Protein AF-A0A560W8V7-F1 (afdb_monomer_lite)

Foldseek 3Di:
DFDADPVGHTHDPDDDPVNCVPPDCCQPVNDDPDPVNND

Sequence (39 aa):
MARESESGLPIEPVYGPESLEGWDPAEKLGEPGAYPFTR

Radius of gyration: 13.69 Å; chains: 1; bounding box: 25×16×32 Å

pLDDT: mean 95.31, std 4.98, range [69.94, 98.12]

Secondary structure (DSSP, 8-state):
-PEEPTTS-EE-S---GGGGTT--HHHHT--TTSTT---

Structure (mmCIF, N/CA/C/O backbone):
data_AF-A0A560W8V7-F1
#
_entry.id   AF-A0A560W8V7-F1
#
loop_
_atom_site.group_PDB
_atom_site.id
_atom_site.type_symbol
_atom_site.label_atom_id
_atom_site.label_alt_id
_atom_site.label_comp_id
_atom_site.label_asym_id
_atom_site.label_entity_id
_atom_site.label_seq_id
_atom_site.pdbx_PDB_ins_code
_atom_site.Cartn_x
_atom_site.Cartn_y
_atom_site.Cartn_z
_atom_site.occupancy
_atom_site.B_iso_or_equiv
_atom_site.auth_seq_id
_atom_site.auth_comp_id
_atom_site.auth_asym_id
_atom_site.auth_atom_id
_atom_site.pdbx_PDB_model_num
ATOM 1 N N . MET A 1 1 ? -12.561 2.212 18.879 1.00 69.94 1 MET A N 1
ATOM 2 C CA . MET A 1 1 ? -11.760 3.442 18.707 1.00 69.94 1 MET A CA 1
ATOM 3 C C . MET A 1 1 ? -10.594 3.091 17.813 1.00 69.94 1 MET A C 1
ATOM 5 O O . MET A 1 1 ? -9.963 2.072 18.075 1.00 69.94 1 MET A O 1
ATOM 9 N N . ALA A 1 2 ? -10.369 3.868 16.755 1.00 79.50 2 ALA A N 1
ATOM 10 C CA . ALA A 1 2 ? -9.165 3.746 15.941 1.00 79.50 2 ALA A CA 1
ATOM 11 C C . ALA A 1 2 ? -7.931 3.999 16.824 1.00 79.50 2 ALA A C 1
ATOM 13 O O . ALA A 1 2 ? -7.985 4.819 17.744 1.00 79.50 2 ALA A O 1
ATOM 14 N N . ARG A 1 3 ? -6.849 3.255 16.583 1.00 94.56 3 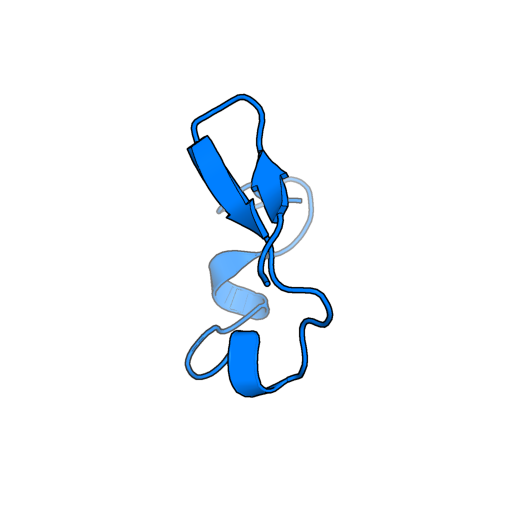ARG A N 1
ATOM 15 C CA . ARG A 1 3 ? -5.540 3.533 17.200 1.00 94.56 3 ARG A CA 1
ATOM 16 C C . ARG A 1 3 ? -4.821 4.575 16.346 1.00 94.56 3 ARG A C 1
ATOM 18 O O . ARG A 1 3 ? -5.068 4.631 15.150 1.00 94.56 3 ARG A O 1
ATOM 25 N N . GLU A 1 4 ? -3.915 5.357 16.912 1.00 97.44 4 GLU A N 1
ATOM 26 C CA . GLU A 1 4 ? -3.100 6.298 16.134 1.00 97.44 4 GLU A CA 1
ATOM 27 C C . GLU A 1 4 ? -1.713 5.703 15.854 1.00 97.44 4 GLU A C 1
ATOM 29 O O . GLU A 1 4 ? -1.146 4.984 16.679 1.00 97.44 4 GLU A O 1
ATOM 34 N N . SER A 1 5 ? -1.178 5.967 14.663 1.00 97.25 5 SER A N 1
ATOM 35 C CA . SER A 1 5 ? 0.237 5.740 14.351 1.00 97.25 5 SER A CA 1
ATOM 36 C C . SER A 1 5 ? 1.121 6.750 15.089 1.00 97.25 5 SER A C 1
ATOM 38 O O . SER A 1 5 ? 0.648 7.793 15.529 1.00 97.25 5 SER A O 1
ATOM 40 N N . GLU A 1 6 ? 2.431 6.506 15.144 1.00 98.12 6 GLU A N 1
ATOM 41 C CA . GLU A 1 6 ? 3.390 7.461 15.731 1.00 98.12 6 GLU A CA 1
ATOM 42 C C . GLU A 1 6 ? 3.393 8.825 15.017 1.00 98.12 6 GLU A C 1
ATOM 44 O O . GLU A 1 6 ? 3.723 9.843 15.615 1.00 98.12 6 GLU A O 1
ATOM 49 N N . SER A 1 7 ? 2.983 8.855 13.745 1.00 97.69 7 SER A N 1
ATOM 50 C CA . SER A 1 7 ? 2.809 10.083 12.959 1.00 97.69 7 SER A CA 1
ATOM 51 C C . SER A 1 7 ? 1.450 10.776 13.147 1.00 97.69 7 SER A C 1
ATOM 53 O O . SER A 1 7 ? 1.199 11.796 12.511 1.00 97.69 7 SER A O 1
ATOM 55 N N . GLY A 1 8 ? 0.559 10.230 13.984 1.00 96.56 8 GLY A N 1
ATOM 56 C CA . GLY A 1 8 ? -0.769 10.791 14.264 1.00 96.56 8 GLY A CA 1
ATOM 57 C C . GLY A 1 8 ? -1.864 10.431 13.251 1.00 96.56 8 GLY A C 1
ATOM 58 O O . GLY A 1 8 ? -2.952 10.996 13.300 1.00 96.56 8 GLY A O 1
ATOM 59 N N . LEU A 1 9 ? -1.613 9.502 12.320 1.00 96.44 9 LEU A N 1
ATOM 60 C CA . LEU A 1 9 ? -2.650 9.002 11.404 1.00 96.44 9 LEU A CA 1
ATOM 61 C C . LEU A 1 9 ? -3.521 7.924 12.072 1.00 96.44 9 LEU A C 1
ATOM 63 O O . LEU A 1 9 ? -2.951 7.044 12.730 1.00 96.44 9 LEU A O 1
ATOM 67 N N . 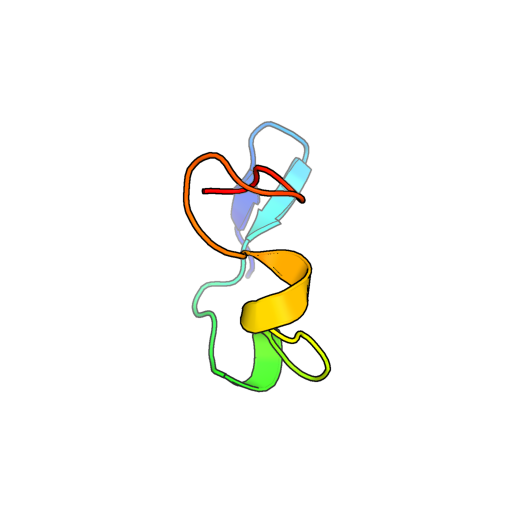PRO A 1 10 ? -4.853 7.938 11.870 1.00 96.25 10 PRO A N 1
ATOM 68 C CA . PRO A 1 10 ? -5.746 6.917 12.405 1.00 96.25 10 PRO A CA 1
ATOM 69 C C . PRO A 1 10 ? -5.522 5.570 11.711 1.00 96.25 10 PRO A C 1
ATOM 71 O O . PRO A 1 10 ? -5.305 5.494 10.502 1.00 96.25 10 PRO A O 1
ATOM 74 N N . ILE A 1 11 ? -5.602 4.497 12.489 1.00 96.25 11 ILE A N 1
ATOM 75 C CA . ILE A 1 11 ? -5.554 3.118 12.025 1.00 96.25 11 ILE A C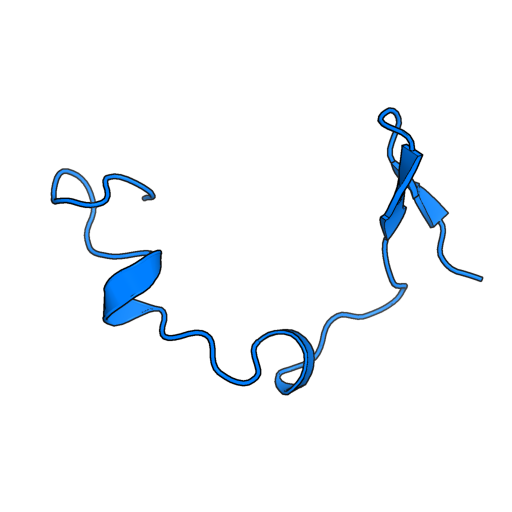A 1
ATOM 76 C C . ILE A 1 11 ? -6.834 2.420 12.475 1.00 96.25 11 ILE A C 1
ATOM 78 O O . ILE A 1 11 ? -7.085 2.254 13.677 1.00 96.25 11 ILE A O 1
ATOM 82 N N . GLU A 1 12 ? -7.615 1.979 11.497 1.00 96.19 12 GLU A N 1
ATOM 83 C CA . GLU A 1 12 ? -8.863 1.270 11.732 1.00 96.19 12 GLU A CA 1
ATOM 84 C C . GLU A 1 12 ? -8.606 -0.147 12.270 1.00 96.19 12 GLU A C 1
ATOM 86 O O . GLU A 1 12 ? -7.582 -0.763 11.952 1.00 96.19 12 GLU A O 1
ATOM 91 N N . PRO A 1 13 ? -9.515 -0.700 13.097 1.00 95.56 13 PRO A N 1
ATOM 92 C CA . PRO A 1 13 ? -9.361 -2.056 13.625 1.00 95.56 13 PRO A CA 1
ATOM 93 C C . PRO A 1 13 ? -9.356 -3.142 12.541 1.00 95.56 13 PRO A C 1
ATOM 95 O O . PRO A 1 13 ? -8.734 -4.186 12.728 1.00 95.56 13 PRO A O 1
ATOM 98 N N . VAL A 1 14 ? -10.070 -2.909 11.435 1.00 95.88 14 VAL A N 1
ATOM 99 C CA . VAL A 1 14 ? -10.212 -3.826 10.298 1.00 95.88 14 VAL A CA 1
ATOM 100 C C . VAL A 1 14 ? -10.302 -2.999 9.016 1.00 95.88 14 VAL A C 1
ATOM 102 O O . VAL A 1 14 ? -11.012 -1.999 8.990 1.00 95.88 14 VAL A O 1
ATOM 105 N N . TYR A 1 15 ? -9.612 -3.439 7.962 1.00 95.75 15 TYR A N 1
ATOM 106 C CA . TYR A 1 15 ? -9.700 -2.869 6.616 1.00 95.75 15 TYR 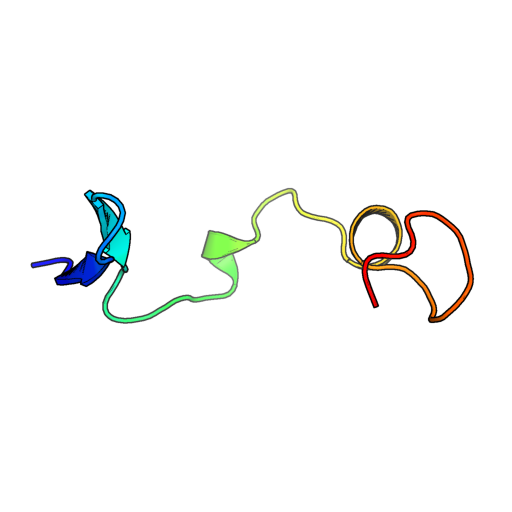A CA 1
ATOM 107 C C . TYR A 1 15 ? -10.327 -3.898 5.673 1.00 95.75 15 TYR A C 1
ATOM 109 O O . TYR A 1 15 ? -9.774 -4.986 5.493 1.00 95.75 15 TYR A O 1
ATOM 117 N N . GLY A 1 16 ? -11.493 -3.569 5.120 1.00 95.94 16 GLY A N 1
ATOM 118 C CA . GLY A 1 16 ? -12.236 -4.404 4.176 1.00 95.94 16 GLY A CA 1
ATOM 119 C C . GLY A 1 16 ? -12.097 -3.933 2.724 1.00 95.94 16 GLY A C 1
ATOM 120 O O . GLY A 1 16 ? -11.440 -2.924 2.459 1.00 95.94 16 GLY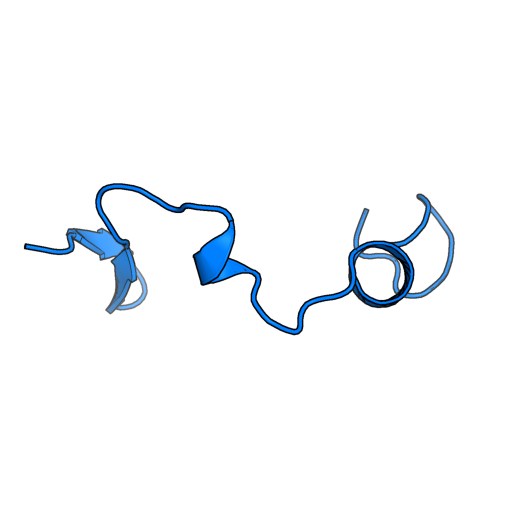 A O 1
ATOM 121 N N . PRO A 1 17 ? -12.711 -4.640 1.758 1.00 95.69 17 PRO A N 1
ATOM 122 C CA . PRO A 1 17 ? -12.716 -4.238 0.349 1.00 95.69 17 PRO A CA 1
ATOM 123 C C . PRO A 1 17 ? -13.206 -2.800 0.108 1.00 95.69 17 PRO A C 1
ATOM 125 O O . PRO A 1 17 ? -12.686 -2.117 -0.769 1.00 95.69 17 PRO A O 1
ATOM 128 N N . GLU A 1 18 ? -14.150 -2.314 0.914 1.00 95.94 18 GLU A N 1
ATOM 129 C CA . GLU A 1 18 ? -14.657 -0.938 0.887 1.00 95.94 18 GLU A CA 1
ATOM 130 C C . GLU A 1 18 ? -13.579 0.113 1.192 1.00 95.94 18 GLU A C 1
ATOM 132 O O . GLU A 1 18 ? -13.669 1.246 0.733 1.00 95.94 18 GLU A O 1
ATOM 137 N N . SER A 1 19 ? -12.509 -0.261 1.905 1.00 96.06 19 SER A N 1
ATOM 138 C CA . SER A 1 19 ? -11.362 0.627 2.149 1.00 96.06 19 SER A CA 1
ATOM 139 C C . SER A 1 19 ? -10.533 0.896 0.885 1.00 96.06 19 SER A C 1
ATOM 141 O O . SER A 1 19 ? -9.674 1.774 0.896 1.00 96.06 19 SER A O 1
ATOM 143 N N . LEU A 1 20 ? -10.773 0.140 -0.192 1.00 96.12 20 LEU A N 1
ATOM 144 C CA . LEU A 1 20 ? -10.134 0.291 -1.500 1.00 96.12 20 LEU A CA 1
ATOM 145 C C . LEU A 1 20 ? -11.134 0.735 -2.583 1.00 96.12 20 LEU A C 1
ATOM 147 O O . LEU A 1 20 ? -10.858 0.578 -3.773 1.00 96.12 20 LEU A O 1
ATOM 151 N N . GLU A 1 21 ? -12.301 1.273 -2.211 1.00 96.88 21 GLU A N 1
ATOM 152 C CA . GLU A 1 21 ? -13.286 1.753 -3.184 1.00 96.88 21 GLU A CA 1
ATOM 153 C C . GLU A 1 21 ? -12.670 2.815 -4.115 1.00 96.88 21 GLU A C 1
ATOM 155 O O . GLU A 1 21 ? -12.094 3.810 -3.675 1.00 96.88 21 GLU A O 1
ATOM 160 N N . GLY A 1 22 ? -12.759 2.579 -5.427 1.00 96.06 22 GLY A N 1
ATOM 161 C CA . GLY A 1 22 ? -12.177 3.456 -6.448 1.00 96.06 22 GLY A CA 1
ATOM 162 C C . GLY A 1 22 ? -10.653 3.363 -6.603 1.00 96.06 22 GLY A C 1
ATOM 163 O O . GLY A 1 22 ? -10.079 4.138 -7.368 1.00 96.06 22 GLY A O 1
ATOM 164 N N . TRP A 1 23 ? -9.985 2.432 -5.917 1.00 97.06 23 TRP A N 1
ATOM 165 C CA . TRP A 1 23 ? -8.545 2.214 -6.042 1.00 97.06 23 TRP A CA 1
ATOM 166 C C . TRP A 1 23 ? -8.237 1.032 -6.975 1.00 97.06 23 TRP A C 1
ATOM 168 O O . TRP A 1 23 ? -8.574 -0.111 -6.670 1.00 97.06 23 TRP A O 1
ATOM 178 N N . ASP A 1 24 ? -7.581 1.300 -8.111 1.00 96.06 24 ASP A N 1
ATOM 179 C CA . ASP A 1 24 ? -7.153 0.261 -9.058 1.00 96.06 24 ASP A CA 1
ATOM 180 C C . ASP A 1 24 ? -5.712 -0.216 -8.763 1.00 96.06 24 ASP A C 1
ATOM 182 O O . ASP A 1 24 ? -4.758 0.548 -8.966 1.00 96.06 24 ASP A O 1
ATOM 186 N N . PRO A 1 25 ? -5.504 -1.475 -8.324 1.00 95.62 25 PRO A N 1
ATOM 187 C CA . PRO A 1 25 ? -4.167 -2.020 -8.092 1.00 95.62 25 PRO A CA 1
ATOM 188 C C . PRO A 1 25 ? -3.294 -2.057 -9.347 1.00 95.62 25 PRO A C 1
ATOM 190 O O . PRO A 1 25 ? -2.077 -1.900 -9.232 1.00 95.62 25 PRO A O 1
ATOM 193 N N . ALA A 1 26 ? -3.867 -2.272 -10.532 1.00 94.94 26 ALA A N 1
ATOM 194 C CA . ALA A 1 26 ? -3.078 -2.370 -11.756 1.00 94.94 26 ALA A CA 1
ATOM 195 C C . ALA A 1 26 ? -2.380 -1.036 -12.066 1.00 94.94 26 ALA A C 1
ATOM 197 O 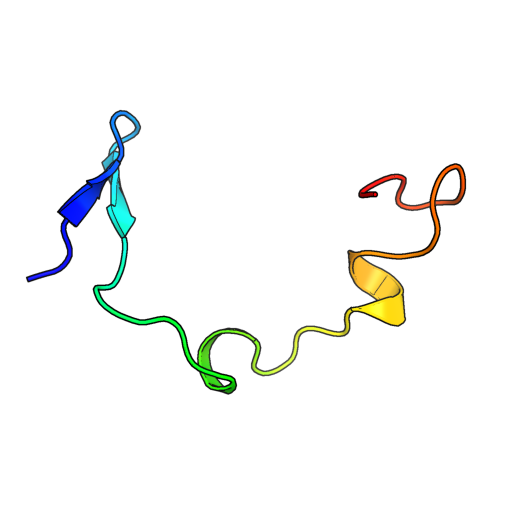O . ALA A 1 26 ? -1.197 -1.023 -12.402 1.00 94.94 26 ALA A O 1
ATOM 198 N N . GLU A 1 27 ? -3.083 0.082 -11.874 1.00 96.38 27 GLU A N 1
ATOM 199 C CA . GLU A 1 27 ? -2.541 1.426 -12.098 1.00 96.38 27 GLU A CA 1
ATOM 200 C C . GLU A 1 27 ? -1.686 1.938 -10.933 1.00 96.38 27 GLU A C 1
ATOM 202 O O . GLU A 1 27 ? -0.690 2.632 -11.148 1.00 96.38 27 GLU A O 1
ATOM 207 N N . LYS A 1 28 ? -2.095 1.660 -9.688 1.00 96.44 28 LYS A N 1
ATOM 208 C CA . LYS A 1 28 ? -1.500 2.282 -8.492 1.00 96.44 28 LYS A CA 1
ATOM 209 C C . LYS A 1 28 ? -0.388 1.462 -7.853 1.00 96.44 28 LYS A C 1
ATOM 211 O O . LYS A 1 28 ? 0.478 2.049 -7.214 1.00 96.44 28 LYS A O 1
ATOM 216 N N . LEU A 1 29 ? -0.418 0.137 -7.989 1.00 97.00 29 LEU A N 1
ATOM 217 C CA . LEU A 1 29 ? 0.575 -0.760 -7.394 1.00 97.00 29 LEU A CA 1
ATOM 218 C C . LEU A 1 29 ? 1.564 -1.276 -8.447 1.00 97.00 29 LEU A C 1
ATOM 220 O O . LEU A 1 29 ? 2.772 -1.229 -8.217 1.00 97.00 29 LEU A O 1
ATOM 224 N N . GLY A 1 30 ? 1.055 -1.695 -9.610 1.00 96.50 30 GLY A N 1
ATOM 225 C CA . GLY A 1 30 ? 1.857 -2.060 -10.780 1.00 96.50 30 GLY A CA 1
ATOM 226 C C . GLY A 1 30 ? 2.724 -3.318 -10.623 1.00 96.50 30 GLY A C 1
ATOM 227 O O . GLY A 1 30 ? 2.565 -4.118 -9.693 1.00 96.50 30 GLY A O 1
ATOM 228 N N . GLU A 1 31 ? 3.645 -3.493 -11.574 1.00 97.25 31 GLU A N 1
ATOM 229 C CA . GLU A 1 31 ? 4.623 -4.588 -11.609 1.00 97.25 31 GLU A CA 1
ATOM 230 C C . GLU A 1 31 ? 5.993 -4.143 -11.057 1.00 97.25 31 GLU A C 1
ATOM 232 O O . GLU A 1 31 ? 6.385 -2.989 -11.263 1.00 97.25 31 GLU A O 1
ATOM 237 N N . PRO A 1 32 ? 6.756 -5.037 -10.396 1.00 98.00 32 PRO A N 1
ATOM 238 C CA . PRO A 1 32 ? 8.079 -4.709 -9.867 1.00 98.00 32 PRO A CA 1
ATOM 239 C C . PRO A 1 32 ? 9.036 -4.190 -10.942 1.00 98.00 32 PRO A C 1
ATOM 241 O O . PRO A 1 32 ? 9.170 -4.773 -12.019 1.00 98.00 32 PRO A O 1
ATOM 244 N N . GLY A 1 33 ? 9.745 -3.103 -10.636 1.00 97.62 33 GLY A N 1
ATOM 245 C CA . GLY A 1 33 ? 10.718 -2.510 -11.561 1.00 97.62 33 GLY A CA 1
ATOM 246 C C . GLY A 1 33 ? 10.106 -1.805 -12.778 1.00 97.62 33 GLY A C 1
ATOM 247 O O . GLY A 1 33 ? 10.849 -1.394 -13.670 1.00 97.62 33 GLY A O 1
ATOM 248 N N . ALA A 1 34 ? 8.785 -1.624 -12.813 1.00 97.75 34 ALA A N 1
ATOM 249 C CA . ALA A 1 34 ? 8.082 -0.797 -13.788 1.00 97.75 34 ALA A CA 1
ATOM 250 C C . ALA A 1 34 ? 7.363 0.365 -13.088 1.00 97.75 34 ALA A C 1
ATOM 252 O O . ALA A 1 34 ? 7.030 0.283 -11.908 1.00 97.75 34 ALA A O 1
ATOM 253 N N . TYR A 1 35 ? 7.108 1.459 -13.816 1.00 94.81 35 TYR A N 1
ATOM 254 C CA . TYR A 1 35 ? 6.300 2.576 -13.311 1.00 94.81 35 TYR A CA 1
ATOM 255 C C . TYR A 1 35 ? 4.929 2.069 -12.798 1.00 94.81 35 TYR A C 1
ATOM 257 O O . TYR A 1 35 ? 4.333 1.241 -13.488 1.00 94.81 35 TYR A O 1
ATOM 265 N N . PRO A 1 36 ? 4.403 2.539 -11.641 1.00 96.62 36 PRO A N 1
ATOM 266 C CA . PRO A 1 36 ? 4.880 3.641 -10.789 1.00 96.62 36 PRO A CA 1
ATOM 267 C C . PRO A 1 36 ? 5.926 3.248 -9.729 1.00 96.62 36 PRO A C 1
ATOM 269 O O . PRO A 1 36 ? 6.168 4.019 -8.804 1.00 96.62 36 PRO A O 1
ATOM 272 N N . PHE A 1 37 ? 6.557 2.078 -9.850 1.00 96.81 37 PHE A N 1
ATOM 273 C CA . PHE A 1 37 ? 7.625 1.590 -8.965 1.00 96.81 37 PHE A CA 1
ATOM 274 C C . PHE A 1 37 ? 7.204 1.491 -7.489 1.00 96.81 37 PHE A C 1
ATOM 276 O O . PHE A 1 37 ? 7.986 1.782 -6.587 1.00 96.81 37 PHE A O 1
ATOM 283 N N . THR A 1 38 ? 5.938 1.137 -7.243 1.00 97.06 38 THR A N 1
ATOM 284 C CA . THR A 1 38 ? 5.391 1.000 -5.882 1.00 97.06 38 THR A CA 1
ATOM 285 C C . THR A 1 38 ? 5.668 -0.383 -5.279 1.00 97.06 38 THR A C 1
ATOM 287 O O . THR A 1 38 ? 5.839 -0.480 -4.065 1.00 97.06 38 THR A O 1
ATOM 290 N N . ARG A 1 39 ? 5.728 -1.435 -6.108 1.00 95.00 39 ARG A N 1
ATOM 291 C CA . ARG A 1 39 ? 6.253 -2.762 -5.738 1.00 95.00 39 ARG A CA 1
ATOM 292 C C . ARG A 1 39 ? 7.748 -2.861 -6.004 1.00 95.00 39 ARG A C 1
ATOM 294 O O . ARG A 1 39 ? 8.420 -3.501 -5.168 1.00 95.00 39 ARG A O 1
#